Protein AF-A0A645J6X5-F1 (afdb_monomer_lite)

pLDDT: mean 96.27, std 2.1, range [81.25, 98.62]

InterPro domains:
  IPR021361 Thoeris anti-defense 2-like domain [PF11195] (81-145)

Structure (mmCIF, N/CA/C/O backbone):
data_AF-A0A645J6X5-F1
#
_entry.id   AF-A0A645J6X5-F1
#
loop_
_atom_site.group_PDB
_atom_site.id
_atom_site.type_symbol
_atom_site.label_atom_id
_atom_site.label_alt_id
_atom_site.label_comp_id
_atom_site.label_asym_id
_atom_site.label_entity_id
_atom_site.label_seq_id
_atom_site.pdbx_PDB_ins_code
_atom_site.Cartn_x
_atom_site.Cartn_y
_atom_site.Cartn_z
_atom_site.occupancy
_atom_site.B_iso_or_equiv
_atom_site.auth_seq_id
_atom_site.auth_comp_id
_atom_site.auth_asym_id
_atom_site.auth_atom_id
_atom_site.pdbx_PDB_model_num
ATOM 1 N N . MET A 1 1 ? -6.499 -11.705 6.658 1.00 97.44 1 MET A N 1
ATOM 2 C CA . MET A 1 1 ? -7.745 -12.247 7.247 1.00 97.44 1 MET A CA 1
ATOM 3 C C . MET A 1 1 ? -8.940 -11.460 6.728 1.00 97.44 1 MET A C 1
ATOM 5 O O . MET A 1 1 ? -8.773 -10.298 6.391 1.00 97.44 1 MET A O 1
ATOM 9 N N . LEU A 1 2 ? -10.133 -12.063 6.683 1.00 98.12 2 LEU A N 1
ATOM 10 C CA . LEU A 1 2 ? -11.361 -11.365 6.276 1.00 98.12 2 LEU A CA 1
ATOM 11 C C . LEU A 1 2 ? -11.751 -10.258 7.265 1.00 98.12 2 LEU A C 1
ATOM 13 O O . LEU A 1 2 ? -11.456 -10.337 8.464 1.00 98.12 2 LEU A O 1
ATOM 17 N N . PHE A 1 3 ? -12.451 -9.242 6.763 1.00 98.06 3 PHE A N 1
ATOM 18 C CA . PHE A 1 3 ? -12.834 -8.081 7.560 1.00 98.06 3 PHE A CA 1
ATOM 19 C C . PHE A 1 3 ? -13.804 -8.397 8.703 1.00 98.06 3 PHE A C 1
ATOM 21 O O . PHE A 1 3 ? -13.735 -7.759 9.745 1.00 98.06 3 PHE A O 1
ATOM 28 N N . ASP A 1 4 ? -14.676 -9.398 8.575 1.00 98.06 4 ASP A N 1
ATOM 29 C CA . ASP A 1 4 ? -15.578 -9.795 9.664 1.00 98.06 4 ASP A CA 1
ATOM 30 C C . ASP A 1 4 ? -14.798 -10.267 10.906 1.00 98.06 4 ASP A C 1
ATOM 32 O O . ASP A 1 4 ? -15.150 -9.934 12.041 1.00 98.06 4 ASP A O 1
ATOM 36 N N . LYS A 1 5 ? -13.694 -10.993 10.694 1.00 98.44 5 LYS A N 1
ATOM 37 C CA . LYS A 1 5 ? -12.757 -11.396 11.743 1.00 98.44 5 LYS A CA 1
ATOM 38 C C . LYS A 1 5 ? -11.956 -10.202 12.259 1.00 98.44 5 LYS A C 1
ATOM 40 O O . LYS A 1 5 ? -11.848 -10.043 13.472 1.00 98.44 5 LYS A O 1
ATOM 45 N N . ALA A 1 6 ? -11.446 -9.354 11.365 1.00 98.50 6 ALA A N 1
ATOM 46 C CA . ALA A 1 6 ? -10.750 -8.125 11.746 1.00 98.50 6 ALA A CA 1
ATOM 47 C C . ALA A 1 6 ? -11.628 -7.230 12.636 1.00 98.50 6 ALA A C 1
ATOM 49 O O . ALA A 1 6 ? -11.178 -6.742 13.666 1.00 98.50 6 ALA A O 1
ATOM 50 N N . PHE A 1 7 ? -12.904 -7.073 12.289 1.00 98.38 7 PHE A N 1
ATOM 51 C CA . PHE A 1 7 ? -13.863 -6.257 13.025 1.00 98.38 7 PHE A CA 1
ATOM 52 C C . PHE A 1 7 ? -14.164 -6.801 14.422 1.00 98.38 7 PHE A C 1
ATOM 54 O O . PHE A 1 7 ? -14.252 -6.024 15.371 1.00 98.38 7 PHE A O 1
ATOM 61 N N . LYS A 1 8 ? -14.269 -8.127 14.579 1.00 98.56 8 LYS A N 1
ATOM 62 C CA . LYS A 1 8 ? -14.389 -8.760 15.904 1.00 98.56 8 LYS A CA 1
ATOM 63 C C . LYS A 1 8 ? -13.154 -8.485 16.763 1.00 98.56 8 LYS A C 1
ATOM 65 O O . LYS A 1 8 ? -13.303 -8.005 17.879 1.00 98.56 8 LYS A O 1
ATOM 70 N N . LEU A 1 9 ? -11.956 -8.686 16.209 1.00 98.62 9 LEU A N 1
ATOM 71 C CA . LEU A 1 9 ? -10.698 -8.412 16.912 1.00 98.62 9 LEU A CA 1
ATOM 72 C C . LEU A 1 9 ? -10.555 -6.930 17.287 1.00 98.62 9 LEU A C 1
ATOM 74 O O . LEU A 1 9 ? -10.110 -6.623 18.389 1.00 98.62 9 LEU A O 1
ATOM 78 N N . MET A 1 10 ? -10.978 -6.007 16.415 1.00 98.50 10 MET A N 1
ATOM 79 C CA . MET A 1 10 ? -11.007 -4.578 16.745 1.00 98.50 10 MET A CA 1
ATOM 80 C C . MET A 1 10 ? -11.860 -4.316 17.985 1.00 98.50 10 MET A C 1
ATOM 82 O O . MET A 1 10 ? -11.396 -3.646 18.903 1.00 98.50 10 MET A O 1
ATOM 86 N N . LYS A 1 11 ? -13.066 -4.894 18.060 1.00 98.38 11 LYS A N 1
ATOM 87 C CA . LYS A 1 11 ? -13.949 -4.773 19.235 1.00 98.38 11 LYS A CA 1
ATOM 88 C C . LYS A 1 11 ? -13.386 -5.406 20.508 1.00 98.38 11 LYS A C 1
ATOM 90 O O . LYS A 1 11 ? -13.783 -5.011 21.598 1.00 98.38 11 LYS A O 1
ATOM 95 N N . GLU A 1 12 ? -12.469 -6.357 20.379 1.00 98.19 12 GLU A N 1
ATOM 96 C CA . GLU A 1 12 ? -11.724 -6.959 21.493 1.00 98.19 12 GLU A CA 1
ATOM 97 C C . GLU A 1 12 ? -10.512 -6.106 21.926 1.00 98.19 12 GLU A C 1
ATOM 99 O O . GLU A 1 12 ? -9.804 -6.466 22.864 1.00 98.19 12 GLU A O 1
ATOM 104 N N . GLY A 1 13 ? -10.282 -4.957 21.280 1.00 97.88 13 GLY A N 1
ATOM 105 C CA . GLY A 1 13 ? -9.208 -4.014 21.604 1.00 97.88 13 GLY A CA 1
ATOM 106 C C . GLY A 1 13 ? -7.937 -4.197 20.772 1.00 97.88 13 GLY A C 1
ATOM 107 O O . GLY A 1 13 ? -6.929 -3.540 21.039 1.00 97.88 13 GLY A O 1
ATOM 108 N N . HIS A 1 14 ? -7.952 -5.067 19.759 1.00 98.44 14 HIS A N 1
ATOM 109 C CA . HIS A 1 14 ? -6.806 -5.249 18.875 1.00 98.44 14 HIS A CA 1
ATOM 110 C C . HIS A 1 14 ? -6.731 -4.171 17.790 1.00 98.44 14 HIS A C 1
ATOM 112 O O . HIS A 1 14 ? -7.735 -3.691 17.265 1.00 98.44 14 HIS A O 1
ATOM 118 N N . LYS A 1 15 ? -5.501 -3.836 17.402 1.00 98.50 15 LYS A N 1
ATOM 119 C CA . LYS A 1 15 ? -5.207 -2.989 16.244 1.00 98.50 15 LYS A CA 1
ATOM 120 C C . LYS A 1 15 ? -5.051 -3.878 15.014 1.00 98.50 15 LYS A C 1
ATOM 122 O O . LYS A 1 15 ? -4.407 -4.923 15.096 1.00 98.50 15 LYS A O 1
ATOM 127 N N . ILE A 1 16 ? -5.626 -3.477 13.887 1.00 98.38 16 ILE A N 1
ATOM 128 C CA . ILE A 1 16 ? -5.663 -4.270 12.650 1.00 98.38 16 ILE A CA 1
ATOM 129 C C . ILE A 1 16 ? -5.219 -3.396 11.473 1.00 98.38 16 ILE A C 1
ATOM 131 O O . ILE A 1 16 ? -5.538 -2.214 11.426 1.00 98.38 16 ILE A O 1
ATOM 135 N N . LYS A 1 17 ? -4.489 -3.944 10.503 1.00 98.12 17 LYS A N 1
ATOM 136 C CA . LYS A 1 17 ? -4.051 -3.215 9.303 1.00 98.12 17 LYS A CA 1
ATOM 137 C C . LYS A 1 17 ? -4.059 -4.101 8.061 1.00 98.12 17 LYS A C 1
ATOM 139 O O . LYS A 1 17 ? -4.122 -5.323 8.170 1.00 98.12 17 LYS A O 1
ATOM 144 N N . LEU A 1 18 ? -3.953 -3.480 6.891 1.00 97.44 18 LEU A N 1
ATOM 145 C CA . LEU A 1 18 ? -3.510 -4.161 5.672 1.00 97.44 18 LEU A CA 1
ATOM 146 C C . LEU A 1 18 ? -1.977 -4.162 5.614 1.00 97.44 18 LEU A C 1
ATOM 148 O O . LEU A 1 18 ? -1.391 -3.183 6.078 1.00 97.44 18 LEU A O 1
ATOM 152 N N . PRO A 1 19 ? -1.316 -5.184 5.038 1.00 96.44 19 PRO A N 1
ATOM 153 C CA . PRO A 1 19 ? 0.143 -5.340 5.095 1.00 96.44 19 PRO A CA 1
ATOM 154 C C . PRO A 1 19 ? 0.915 -4.080 4.675 1.00 96.44 19 PRO A C 1
ATOM 156 O O . PRO A 1 19 ? 1.723 -3.547 5.444 1.00 96.44 19 PRO A O 1
ATOM 159 N N . SER A 1 20 ? 0.554 -3.516 3.519 1.00 94.62 20 SER A N 1
ATOM 160 C CA . SER A 1 20 ? 1.174 -2.319 2.939 1.00 94.62 20 SER A CA 1
ATOM 161 C C . SER A 1 20 ? 0.843 -1.015 3.663 1.00 94.62 20 SER A C 1
ATOM 163 O O . SER A 1 20 ? 1.490 0.009 3.443 1.00 94.62 20 SER A O 1
ATOM 165 N N . TRP A 1 21 ? -0.150 -1.003 4.548 1.00 95.06 21 TRP A N 1
ATOM 166 C CA 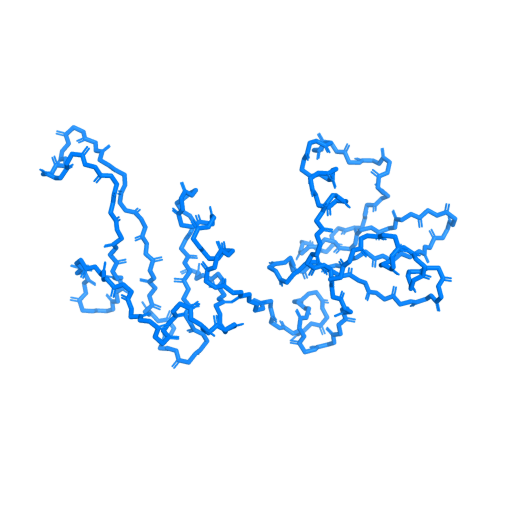. TRP A 1 21 ? -0.636 0.241 5.117 1.00 95.06 21 TRP A CA 1
ATOM 167 C C . TRP A 1 21 ? 0.179 0.667 6.345 1.00 95.06 21 TRP A C 1
ATOM 169 O O . TRP A 1 21 ? 0.374 -0.092 7.288 1.00 95.06 21 TRP A O 1
ATOM 179 N N . GLY A 1 22 ? 0.680 1.905 6.346 1.00 95.06 22 GLY A N 1
ATOM 180 C CA . GLY A 1 22 ? 1.563 2.405 7.413 1.00 95.06 22 GLY A CA 1
ATOM 181 C C . GLY A 1 22 ? 0.879 2.651 8.768 1.00 95.06 22 GLY A C 1
ATOM 182 O O . GLY A 1 22 ? 1.552 2.864 9.776 1.00 95.06 22 GLY A O 1
ATOM 183 N N . GLY A 1 23 ? -0.453 2.656 8.761 1.00 97.12 23 GLY A N 1
ATOM 184 C CA . GLY A 1 23 ? -1.325 2.911 9.898 1.00 97.12 23 GLY A CA 1
ATOM 185 C C . GLY A 1 23 ? -2.026 1.657 10.421 1.00 97.12 23 GLY A C 1
ATOM 186 O O . GLY A 1 23 ? -1.689 0.539 10.033 1.00 97.12 23 GLY A O 1
ATOM 187 N N . TYR A 1 24 ? -3.037 1.848 11.267 1.00 98.12 24 TYR A N 1
ATOM 188 C CA . TYR A 1 24 ? -3.916 0.776 11.744 1.00 98.12 24 TYR A CA 1
ATOM 189 C C . TYR A 1 24 ? -5.346 1.273 11.990 1.00 98.12 24 TYR A C 1
ATOM 191 O O . TYR A 1 24 ? -5.595 2.469 12.138 1.00 98.12 24 TYR A O 1
ATOM 199 N N . TRP A 1 25 ? -6.296 0.343 12.003 1.00 98.31 25 TRP A N 1
ATOM 200 C CA . TRP A 1 25 ? -7.683 0.535 12.420 1.00 98.31 25 TRP A CA 1
ATOM 201 C C . TRP A 1 25 ? -7.884 -0.097 13.797 1.00 98.31 25 TRP A C 1
ATOM 203 O O . TRP A 1 25 ? -7.315 -1.150 14.099 1.00 98.31 25 TRP A O 1
ATOM 213 N N . CYS A 1 26 ? -8.684 0.548 14.636 1.00 98.31 26 CYS A N 1
ATOM 214 C CA . CYS A 1 26 ? -9.090 0.043 15.945 1.00 98.31 26 CYS A CA 1
ATOM 215 C C . CYS A 1 26 ? -10.539 0.439 16.250 1.00 98.31 26 CYS A C 1
ATOM 217 O O . CYS A 1 26 ? -11.118 1.299 15.583 1.00 98.31 26 CYS A O 1
ATOM 219 N N . TRP A 1 27 ? -11.132 -0.209 17.254 1.00 98.50 27 TRP A N 1
ATOM 220 C CA . TRP A 1 27 ? -12.445 0.158 17.777 1.00 98.50 27 TRP A CA 1
ATOM 221 C C . TRP A 1 27 ? -12.289 1.070 18.993 1.00 98.50 27 TRP A C 1
ATOM 223 O O . TRP A 1 27 ? -11.822 0.633 20.043 1.00 98.50 27 TRP A O 1
ATOM 233 N N . GLU A 1 28 ? -12.700 2.326 18.862 1.00 97.56 28 GLU A N 1
ATOM 234 C CA . GLU A 1 28 ? -12.663 3.332 19.927 1.00 97.56 28 GLU A CA 1
ATOM 235 C C . GLU A 1 28 ? -13.883 4.247 19.778 1.00 97.56 28 GLU A C 1
ATOM 237 O O . GLU A 1 28 ? -14.348 4.474 18.665 1.00 97.56 28 GLU A O 1
ATOM 242 N N . ASN A 1 29 ? -14.420 4.776 20.883 1.00 95.25 29 ASN A N 1
ATOM 243 C CA . ASN A 1 29 ? -15.566 5.704 20.869 1.00 95.25 29 ASN A CA 1
ATOM 244 C C . ASN A 1 29 ? -16.788 5.191 20.070 1.00 95.25 29 ASN A C 1
ATOM 246 O O . ASN A 1 29 ? -17.431 5.953 19.348 1.00 95.25 29 ASN A O 1
ATOM 250 N N . ASP A 1 30 ? -17.083 3.890 20.178 1.00 96.44 30 ASP A N 1
ATOM 251 C CA . ASP A 1 30 ? -18.169 3.200 19.463 1.00 96.44 30 ASP A CA 1
ATOM 252 C C . ASP A 1 30 ? -18.121 3.322 17.926 1.00 96.44 30 ASP A C 1
ATOM 254 O O . ASP A 1 30 ? -19.146 3.263 17.241 1.00 96.44 30 ASP A O 1
ATOM 258 N N . THR A 1 31 ? -16.921 3.462 17.361 1.00 97.94 31 THR A N 1
ATOM 259 C CA . THR A 1 31 ? -16.683 3.519 15.914 1.00 97.94 31 THR A CA 1
ATOM 260 C C . THR A 1 31 ? -15.341 2.872 15.543 1.00 97.94 31 THR A C 1
ATOM 262 O O . THR A 1 31 ? -14.574 2.436 16.404 1.00 97.94 31 THR A O 1
ATOM 265 N N . ILE A 1 32 ? -15.055 2.793 14.241 1.00 98.38 32 ILE A N 1
ATOM 266 C CA . ILE A 1 32 ? -13.728 2.436 13.732 1.00 98.38 32 ILE A CA 1
ATOM 267 C C . ILE A 1 32 ? -12.910 3.719 13.596 1.00 98.38 32 ILE A C 1
ATOM 269 O O . ILE A 1 32 ? -13.248 4.592 12.793 1.00 98.38 32 ILE A O 1
ATOM 273 N N . MET A 1 33 ? -11.812 3.796 14.343 1.00 98.38 33 MET A N 1
ATOM 274 C CA . MET A 1 33 ? -10.826 4.867 14.242 1.00 98.38 33 MET A CA 1
ATOM 275 C C . MET A 1 33 ? -9.646 4.406 13.384 1.00 98.38 33 MET A C 1
ATOM 277 O O . MET A 1 33 ? -9.113 3.310 13.561 1.00 98.38 33 MET A O 1
ATOM 281 N N . MET A 1 34 ? -9.238 5.249 12.439 1.00 97.75 34 MET A N 1
ATOM 282 C CA . MET A 1 34 ? -8.144 5.016 11.502 1.00 97.75 34 MET A CA 1
ATOM 283 C C . MET A 1 34 ? -6.949 5.892 11.879 1.00 97.75 34 MET A C 1
ATOM 285 O O . MET A 1 34 ? -6.942 7.099 11.629 1.00 97.75 34 MET A O 1
ATOM 289 N N . TYR A 1 35 ? -5.916 5.273 12.439 1.00 97.44 35 TYR A N 1
ATOM 290 C CA . TYR A 1 35 ? -4.627 5.906 12.694 1.00 97.44 35 TYR A CA 1
ATOM 291 C C . TYR A 1 35 ? -3.810 5.861 11.411 1.00 97.44 35 TYR A C 1
ATOM 293 O O . TYR A 1 35 ? -3.338 4.801 11.006 1.00 97.44 35 TYR A O 1
ATOM 301 N N . CYS A 1 36 ? -3.684 6.997 10.738 1.00 94.94 36 CYS A N 1
ATOM 302 C CA . CYS A 1 36 ? -3.066 7.109 9.426 1.00 94.94 36 CYS A CA 1
ATOM 303 C C . CYS A 1 36 ? -1.541 7.248 9.521 1.00 94.94 36 CYS A C 1
ATOM 305 O O . CYS A 1 36 ? -0.986 7.679 10.530 1.00 94.94 36 CYS A O 1
ATOM 307 N N . LYS A 1 37 ? -0.847 6.922 8.422 1.00 90.94 37 LYS A N 1
ATOM 308 C CA . LYS A 1 37 ? 0.624 6.985 8.338 1.00 90.94 37 LYS A CA 1
ATOM 309 C C . LYS A 1 37 ? 1.214 8.383 8.577 1.00 90.94 37 LYS A C 1
ATOM 311 O O . LYS A 1 37 ? 2.386 8.495 8.901 1.00 90.94 37 LYS A O 1
ATOM 316 N N . ASP A 1 38 ? 0.423 9.436 8.371 1.00 91.25 38 ASP A N 1
ATOM 317 C CA . ASP A 1 38 ? 0.808 10.838 8.561 1.00 91.25 38 ASP A CA 1
ATOM 318 C C . ASP A 1 38 ? 0.494 11.355 9.978 1.00 91.25 38 ASP A C 1
ATOM 320 O O . ASP A 1 38 ? 0.556 12.557 10.227 1.00 91.25 38 ASP A O 1
ATOM 324 N N . GLY A 1 39 ? 0.136 10.460 10.904 1.00 91.12 39 GLY A N 1
ATOM 325 C CA . GLY A 1 39 ? -0.200 10.791 12.288 1.00 91.12 39 GLY A CA 1
ATOM 326 C C . GLY A 1 39 ? -1.620 11.325 12.479 1.00 91.12 39 GLY A C 1
ATOM 327 O O . GLY A 1 39 ? -2.021 11.574 13.616 1.00 91.12 39 GLY A O 1
ATOM 328 N N . LYS A 1 40 ? -2.408 11.485 11.407 1.00 94.81 40 LYS A N 1
ATOM 329 C CA . LYS A 1 40 ? -3.822 11.850 11.533 1.00 94.81 40 LYS A CA 1
ATOM 330 C C . LYS A 1 40 ? -4.631 10.681 12.075 1.00 94.81 40 LYS A C 1
ATOM 332 O O . LYS A 1 40 ? -4.393 9.528 11.723 1.00 94.81 40 LYS A O 1
ATOM 337 N N . VAL A 1 41 ? -5.633 11.005 12.879 1.00 96.94 41 VAL A N 1
ATOM 338 C CA . VAL A 1 41 ? -6.622 10.050 13.372 1.00 96.94 41 VAL A CA 1
ATOM 339 C C . VAL A 1 41 ? -7.969 10.467 12.805 1.00 96.94 41 VAL A C 1
ATOM 341 O O . VAL A 1 41 ? -8.361 11.622 12.951 1.00 96.94 41 VAL A O 1
ATOM 344 N N . LEU A 1 42 ? -8.633 9.547 12.114 1.00 95.94 42 LEU A N 1
ATOM 345 C CA . LEU A 1 42 ? -9.902 9.795 11.437 1.00 95.94 42 LEU A CA 1
ATOM 346 C C . LEU A 1 42 ? -10.933 8.782 11.905 1.00 95.94 42 LEU A C 1
ATOM 348 O O . LEU A 1 42 ? -10.634 7.592 11.995 1.00 95.94 42 LEU A O 1
ATOM 352 N N . ASP A 1 43 ? -12.156 9.231 12.135 1.00 97.75 43 ASP A N 1
ATOM 353 C CA . ASP A 1 43 ? -13.290 8.316 12.178 1.00 97.75 43 ASP A CA 1
ATOM 354 C C . ASP A 1 43 ? -13.537 7.764 10.764 1.00 97.75 43 ASP A C 1
ATOM 356 O O . ASP A 1 43 ? -13.474 8.506 9.781 1.00 97.75 43 ASP A O 1
ATOM 360 N N . ILE A 1 44 ? -13.843 6.473 10.623 1.00 96.81 44 ILE A N 1
ATOM 361 C CA . ILE A 1 44 ? -14.173 5.877 9.319 1.00 96.81 44 ILE A CA 1
ATOM 362 C C . ILE A 1 44 ? -15.307 6.623 8.595 1.00 96.81 44 ILE A C 1
ATOM 364 O O . ILE A 1 44 ? -15.313 6.691 7.367 1.00 96.81 44 ILE A O 1
ATOM 368 N N . ARG A 1 45 ? -16.241 7.226 9.342 1.00 96.38 45 ARG A N 1
ATOM 369 C CA . ARG A 1 45 ? -17.369 8.014 8.816 1.00 96.38 45 ARG A CA 1
ATOM 370 C C . ARG A 1 45 ? -16.934 9.336 8.182 1.00 96.38 45 ARG A C 1
ATOM 372 O O . ARG A 1 45 ? -17.675 9.891 7.379 1.00 96.38 45 ARG A O 1
ATOM 379 N N . GLU A 1 46 ? -15.744 9.821 8.524 1.00 95.56 46 GLU A N 1
ATOM 380 C CA . GLU A 1 46 ? -15.159 11.063 8.012 1.00 95.56 46 GLU A CA 1
ATOM 381 C C . GLU A 1 46 ? -14.287 10.835 6.765 1.00 95.56 46 GLU A C 1
ATOM 383 O O . GLU A 1 46 ? -13.687 11.778 6.247 1.00 95.56 46 GLU A O 1
ATOM 388 N N . THR A 1 47 ? -14.203 9.599 6.250 1.00 93.62 47 THR A N 1
ATOM 389 C CA . THR A 1 47 ? -13.427 9.317 5.037 1.00 93.62 47 THR A CA 1
ATOM 390 C C . THR A 1 47 ? -13.952 10.110 3.839 1.00 93.62 47 THR A C 1
ATOM 392 O O . THR A 1 47 ? -15.116 10.017 3.450 1.00 93.62 47 THR A O 1
ATOM 395 N N . THR A 1 48 ? -13.066 10.871 3.200 1.00 92.56 48 THR A N 1
ATOM 396 C CA . THR A 1 48 ? -13.359 11.563 1.936 1.00 92.56 48 THR A CA 1
ATOM 397 C C . THR A 1 48 ? -13.078 10.682 0.718 1.00 92.56 48 THR A C 1
ATOM 399 O O . THR A 1 48 ? -13.467 11.013 -0.400 1.00 92.56 48 THR A O 1
ATOM 402 N N . THR A 1 49 ? -12.439 9.529 0.926 1.00 91.19 49 THR A N 1
ATOM 403 C CA . THR A 1 49 ? -12.043 8.563 -0.105 1.00 91.19 49 THR A CA 1
ATOM 404 C C . THR A 1 49 ? -12.817 7.258 0.067 1.00 91.19 49 THR A C 1
ATOM 406 O O . THR A 1 49 ? -12.238 6.212 0.358 1.00 91.19 49 THR A O 1
ATOM 409 N N . VAL A 1 50 ? -14.143 7.330 -0.081 1.00 94.50 50 VAL A N 1
ATOM 410 C CA . VAL A 1 50 ? -15.078 6.223 0.204 1.00 94.50 50 VAL A CA 1
ATOM 411 C C . VAL A 1 50 ? -14.714 4.941 -0.548 1.00 94.50 50 VAL A C 1
ATOM 413 O O . VAL A 1 50 ? -14.628 3.886 0.073 1.00 94.50 50 VAL A O 1
ATOM 416 N N . ASP A 1 51 ? -14.442 5.035 -1.853 1.00 95.06 51 ASP A N 1
ATOM 417 C CA . ASP A 1 51 ? -14.070 3.884 -2.691 1.00 95.06 51 ASP A CA 1
ATOM 418 C C . ASP A 1 51 ? -12.834 3.146 -2.152 1.00 95.06 51 ASP A C 1
ATOM 420 O O . ASP A 1 51 ? -12.850 1.927 -1.981 1.00 95.06 51 ASP A O 1
ATOM 424 N N . TYR A 1 52 ? -11.797 3.894 -1.765 1.00 91.00 52 TYR A N 1
ATOM 425 C CA . TYR A 1 52 ? -10.581 3.337 -1.176 1.00 91.00 52 TYR A CA 1
ATOM 426 C C . TYR A 1 52 ? -10.851 2.674 0.182 1.00 91.00 52 TYR A C 1
ATOM 428 O O . TYR A 1 52 ? -10.404 1.556 0.437 1.00 91.00 52 TYR A O 1
ATOM 436 N N . THR A 1 53 ? -11.611 3.336 1.059 1.00 95.25 53 THR A N 1
ATOM 437 C CA . THR A 1 53 ? -11.942 2.792 2.383 1.00 95.25 53 THR A CA 1
ATOM 438 C C . THR A 1 53 ? -12.757 1.506 2.272 1.00 95.25 53 THR A C 1
ATOM 440 O O . THR A 1 53 ? -12.438 0.530 2.949 1.00 95.25 53 THR A O 1
ATOM 443 N N . PHE A 1 54 ? -13.771 1.464 1.407 1.00 96.06 54 PHE A N 1
ATOM 444 C CA . PHE A 1 54 ? -14.590 0.265 1.226 1.00 96.06 54 PHE A CA 1
ATOM 445 C C . PHE A 1 54 ? -13.852 -0.846 0.475 1.00 96.06 54 PHE A C 1
ATOM 447 O O . PHE A 1 54 ? -14.031 -2.009 0.826 1.00 96.06 54 PHE A O 1
ATOM 454 N N . SER A 1 55 ? -12.956 -0.511 -0.457 1.00 94.62 55 SER A N 1
ATOM 455 C CA . SER A 1 55 ? -12.052 -1.493 -1.069 1.00 94.62 55 SER A CA 1
ATOM 456 C C . SER A 1 55 ? -11.206 -2.208 -0.009 1.00 94.62 55 SER A C 1
ATOM 458 O O . SER A 1 55 ? -11.096 -3.434 -0.027 1.00 94.62 55 SER A O 1
ATOM 460 N N . ASN A 1 56 ? -10.693 -1.468 0.981 1.00 95.44 56 ASN A N 1
ATOM 461 C CA . ASN A 1 56 ? -9.975 -2.059 2.111 1.00 95.44 56 ASN A CA 1
ATOM 462 C C . ASN A 1 56 ? -10.892 -2.936 2.976 1.00 95.44 56 ASN A C 1
ATOM 464 O O . ASN A 1 56 ? -10.510 -4.043 3.342 1.00 95.44 56 ASN A O 1
ATOM 468 N N . VAL A 1 57 ? -12.117 -2.485 3.277 1.00 97.12 57 VAL A N 1
ATOM 469 C CA . VAL A 1 57 ? -13.114 -3.289 4.016 1.00 97.12 57 VAL A CA 1
ATOM 470 C C . VAL A 1 57 ? -13.397 -4.616 3.310 1.00 97.12 57 VAL A C 1
ATOM 472 O O . VAL A 1 57 ? -13.578 -5.631 3.970 1.00 97.12 57 VAL A O 1
ATOM 475 N N . THR A 1 58 ? -13.405 -4.647 1.978 1.00 96.44 58 THR A N 1
ATOM 476 C CA . THR A 1 58 ? -13.617 -5.885 1.214 1.00 96.44 58 THR A CA 1
ATOM 477 C C . THR A 1 58 ? -12.375 -6.768 1.073 1.00 96.44 58 THR A C 1
ATOM 479 O O . THR A 1 58 ? -12.477 -7.854 0.512 1.00 96.44 58 THR A O 1
ATOM 482 N N . SER A 1 59 ? -11.215 -6.335 1.574 1.00 95.50 59 SE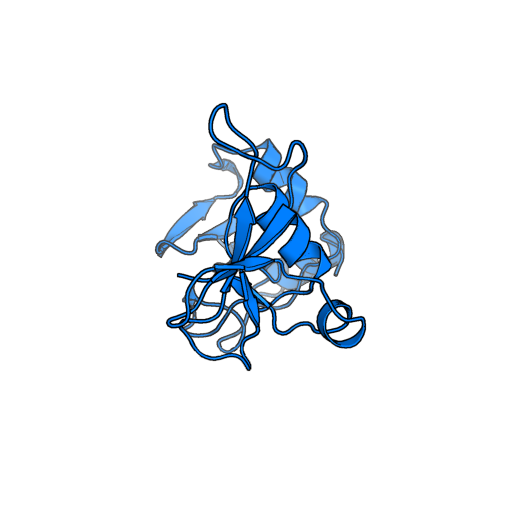R A N 1
ATOM 483 C CA . SER A 1 59 ? -9.982 -7.124 1.535 1.00 95.50 59 SER A CA 1
ATOM 484 C C . SER A 1 59 ? -10.047 -8.345 2.460 1.00 95.50 59 SER A C 1
ATOM 486 O O . SER A 1 59 ? -10.655 -8.331 3.535 1.00 95.50 59 SER A O 1
ATOM 488 N N . ASP A 1 60 ? -9.352 -9.400 2.055 1.00 96.44 60 ASP A N 1
ATOM 489 C CA . ASP A 1 60 ? -9.100 -10.623 2.807 1.00 96.44 60 ASP A CA 1
ATOM 490 C C . ASP A 1 60 ? -7.687 -10.680 3.415 1.00 96.44 60 ASP A C 1
ATOM 492 O O . ASP A 1 60 ? -7.310 -11.677 4.041 1.00 96.44 60 ASP A O 1
ATOM 496 N N . GLU A 1 61 ? -6.933 -9.582 3.342 1.00 96.19 61 GLU A N 1
ATOM 497 C CA . GLU A 1 61 ? -5.510 -9.511 3.694 1.00 96.19 61 GLU A CA 1
ATOM 498 C C . GLU A 1 61 ? -5.244 -8.882 5.070 1.00 96.19 61 GLU A C 1
ATOM 500 O O . GLU A 1 61 ? -4.099 -8.676 5.451 1.00 96.19 61 GLU A O 1
ATOM 505 N N . TRP A 1 62 ? -6.276 -8.616 5.877 1.00 97.88 62 TRP A N 1
ATOM 506 C CA . TRP A 1 62 ? -6.100 -7.964 7.182 1.00 97.88 62 TRP A CA 1
ATOM 507 C C . TRP A 1 62 ? -5.198 -8.756 8.145 1.00 97.88 62 TRP A C 1
ATOM 509 O O . TRP A 1 62 ? -5.313 -9.978 8.271 1.00 97.88 62 TRP A O 1
ATOM 519 N N . ILE A 1 63 ? -4.343 -8.060 8.886 1.00 97.81 63 ILE A N 1
ATOM 520 C CA . ILE A 1 63 ? -3.421 -8.625 9.880 1.00 97.81 63 ILE A CA 1
ATOM 521 C C . ILE A 1 63 ? -3.483 -7.833 11.188 1.00 97.81 63 I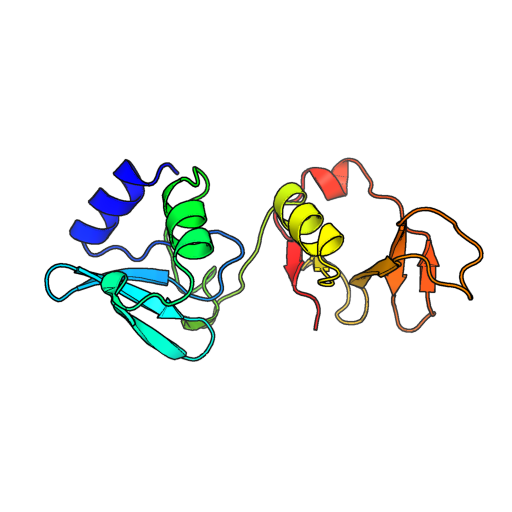LE A C 1
ATOM 523 O O . ILE A 1 63 ? -3.956 -6.697 11.213 1.00 97.81 63 ILE A O 1
ATOM 527 N N . LEU A 1 64 ? -3.002 -8.425 12.282 1.00 98.38 64 LEU A N 1
ATOM 528 C CA . LEU A 1 64 ? -2.776 -7.687 13.527 1.00 98.38 64 LEU A CA 1
ATOM 529 C C . LEU A 1 64 ? -1.679 -6.641 13.312 1.00 98.38 64 LEU A C 1
ATOM 531 O O . LEU A 1 64 ? -0.661 -6.929 12.687 1.00 98.38 64 LEU A O 1
ATOM 535 N N . ALA A 1 65 ?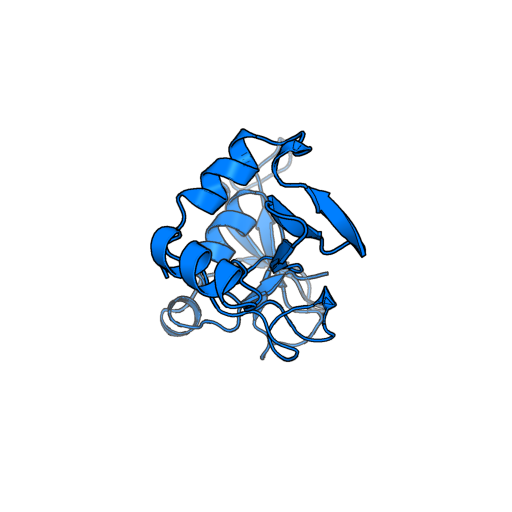 -1.902 -5.441 13.830 1.00 98.19 65 ALA A N 1
ATOM 536 C CA . ALA A 1 65 ? -0.917 -4.372 13.844 1.00 98.19 65 ALA A CA 1
ATOM 537 C C . ALA A 1 65 ? -0.119 -4.417 15.155 1.00 98.19 65 ALA A C 1
ATOM 539 O O . ALA A 1 65 ? -0.705 -4.437 16.242 1.00 98.19 65 ALA A O 1
ATOM 540 N N . ASP A 1 66 ? 1.205 -4.386 15.051 1.00 97.38 66 ASP A N 1
ATOM 541 C CA . ASP A 1 66 ? 2.134 -4.364 16.180 1.00 97.38 66 ASP A CA 1
ATOM 542 C C . ASP A 1 66 ? 3.316 -3.410 15.929 1.00 97.38 66 ASP A C 1
ATOM 544 O O . ASP A 1 66 ? 3.391 -2.723 14.908 1.00 97.38 66 ASP A O 1
ATOM 548 N N . ALA A 1 67 ? 4.229 -3.331 16.898 1.00 97.06 67 ALA A N 1
ATOM 549 C CA . ALA A 1 67 ? 5.395 -2.455 16.827 1.00 97.06 67 ALA A CA 1
ATOM 550 C C . ALA A 1 67 ? 6.438 -2.892 15.782 1.00 97.06 67 ALA A C 1
ATOM 552 O O . ALA A 1 67 ? 7.316 -2.102 15.454 1.00 97.06 67 ALA A O 1
ATOM 553 N N . GLU A 1 68 ? 6.361 -4.116 15.253 1.00 96.00 68 GLU A N 1
ATOM 554 C CA . GLU A 1 68 ? 7.302 -4.622 14.251 1.00 96.00 68 GLU A CA 1
ATOM 555 C C . GLU A 1 68 ? 6.803 -4.348 12.832 1.00 96.00 68 GLU A C 1
ATOM 557 O O . GLU A 1 68 ? 7.581 -3.952 11.965 1.00 96.00 68 GLU A O 1
ATOM 562 N N . ASN A 1 69 ? 5.501 -4.512 12.588 1.00 96.00 69 ASN A N 1
ATOM 563 C CA . ASN A 1 69 ? 4.920 -4.460 11.249 1.00 96.00 69 ASN A CA 1
ATOM 564 C C . ASN A 1 69 ? 4.217 -3.136 10.910 1.00 96.00 69 ASN A C 1
ATOM 566 O O . ASN A 1 69 ? 3.714 -2.966 9.795 1.00 96.00 69 ASN A O 1
ATOM 570 N N . THR A 1 70 ? 4.114 -2.200 11.858 1.00 97.00 70 THR A N 1
ATOM 571 C CA . THR A 1 70 ? 3.325 -0.971 11.691 1.00 97.00 70 THR A CA 1
ATOM 572 C C . THR A 1 70 ? 4.194 0.284 11.822 1.00 97.00 70 THR A C 1
ATOM 574 O O . THR A 1 70 ? 4.605 0.625 12.930 1.00 97.00 70 THR A O 1
ATOM 577 N N . PRO A 1 71 ? 4.415 1.037 10.727 1.00 96.00 71 PRO A N 1
ATOM 578 C CA . PRO A 1 71 ? 5.209 2.268 10.724 1.00 96.00 71 PRO A CA 1
ATOM 579 C C . PRO A 1 71 ? 4.821 3.320 11.764 1.00 96.00 71 PRO A C 1
ATOM 58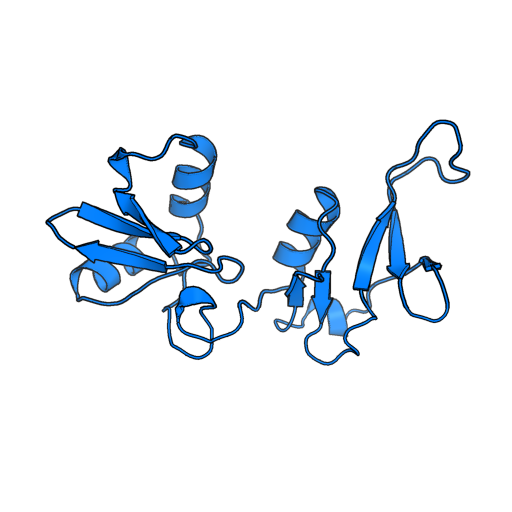1 O O . PRO A 1 71 ? 5.699 3.843 12.444 1.00 96.00 71 PRO A O 1
ATOM 584 N N . VAL A 1 72 ? 3.527 3.600 11.970 1.00 96.25 72 VAL A N 1
ATOM 585 C CA . VAL A 1 72 ? 3.103 4.570 13.006 1.00 96.25 72 VAL A CA 1
ATOM 586 C C . VAL A 1 72 ? 3.425 4.104 14.440 1.00 96.25 72 VAL A C 1
ATOM 588 O O . VAL A 1 72 ? 3.385 4.899 15.374 1.00 96.25 72 VAL A O 1
ATOM 591 N N . LEU A 1 73 ? 3.776 2.826 14.622 1.00 96.12 73 LEU A N 1
ATOM 592 C CA . LEU A 1 73 ? 4.222 2.234 15.886 1.00 96.12 73 LEU A CA 1
ATOM 593 C C . LEU A 1 73 ? 5.747 2.001 15.939 1.00 96.12 73 LEU A C 1
ATOM 595 O O . LEU A 1 73 ? 6.227 1.423 16.909 1.00 96.12 73 LEU A O 1
ATOM 599 N N . GLY A 1 74 ? 6.502 2.454 14.930 1.00 94.94 74 GLY A N 1
ATOM 600 C CA . GLY A 1 74 ? 7.960 2.301 14.837 1.00 94.94 74 GLY A CA 1
ATOM 601 C C . GLY A 1 74 ? 8.444 1.095 14.024 1.00 94.94 74 GLY A C 1
ATOM 602 O O . GLY A 1 74 ? 9.653 0.905 13.906 1.00 94.94 74 GLY A O 1
ATOM 603 N N . GLY A 1 75 ? 7.527 0.304 13.464 1.00 95.19 75 GLY A N 1
ATOM 604 C CA . GLY A 1 75 ? 7.834 -0.870 12.647 1.00 95.19 75 GLY A CA 1
ATOM 605 C C . GLY A 1 75 ? 7.977 -0.578 11.152 1.00 95.19 75 GLY A C 1
ATOM 606 O O . GLY A 1 75 ? 8.052 0.569 10.716 1.00 95.19 75 GLY A O 1
ATOM 607 N N . GLU A 1 76 ? 7.946 -1.629 10.337 1.00 94.56 76 GLU A N 1
ATOM 608 C CA . GLU A 1 76 ? 8.027 -1.549 8.876 1.00 94.56 76 GLU A CA 1
ATOM 609 C C . GLU A 1 76 ? 6.843 -2.266 8.220 1.00 94.56 76 GLU A C 1
ATOM 611 O O . GLU A 1 76 ? 6.522 -3.405 8.548 1.00 94.56 76 GLU A O 1
ATOM 616 N N . ALA A 1 77 ? 6.194 -1.606 7.259 1.00 95.56 77 ALA A N 1
ATOM 617 C CA . ALA A 1 77 ? 5.134 -2.226 6.474 1.00 95.56 77 ALA A CA 1
ATOM 618 C C . ALA A 1 77 ? 5.755 -3.087 5.368 1.00 95.56 77 ALA A C 1
ATOM 620 O O . ALA A 1 77 ? 6.255 -2.551 4.377 1.00 95.56 77 ALA A O 1
ATOM 621 N N . LEU A 1 78 ? 5.711 -4.405 5.560 1.00 96.50 78 LEU A N 1
ATOM 622 C CA . LEU A 1 78 ? 6.115 -5.392 4.564 1.00 96.50 78 LEU A CA 1
ATOM 623 C C . LEU A 1 78 ? 4.887 -6.031 3.911 1.00 96.50 78 LEU A C 1
ATOM 625 O O . LEU A 1 78 ? 3.832 -6.153 4.539 1.00 96.50 78 LEU A O 1
ATOM 629 N N . PHE A 1 79 ? 5.017 -6.397 2.642 1.00 97.06 79 PHE A N 1
ATOM 630 C CA . PHE A 1 79 ? 3.948 -6.979 1.841 1.00 97.06 79 PHE A CA 1
ATOM 631 C C . PHE A 1 79 ? 4.479 -7.939 0.769 1.00 97.06 79 PHE A C 1
ATOM 633 O O . PHE A 1 79 ? 5.677 -7.981 0.476 1.00 97.06 79 PHE A O 1
ATOM 640 N N . GLY A 1 80 ? 3.564 -8.714 0.191 1.00 96.81 80 GLY A N 1
ATOM 641 C CA . GLY A 1 80 ? 3.837 -9.663 -0.880 1.00 96.81 80 GLY A CA 1
ATOM 642 C C . GLY A 1 80 ? 4.081 -9.011 -2.236 1.00 96.81 80 GLY A C 1
ATOM 643 O O . GLY A 1 80 ? 3.821 -7.823 -2.467 1.00 96.81 80 GLY A O 1
ATOM 644 N N . PHE A 1 81 ? 4.590 -9.808 -3.175 1.00 97.12 81 PHE A N 1
ATOM 645 C CA . PHE A 1 81 ? 4.868 -9.333 -4.530 1.00 97.12 81 PHE A CA 1
ATOM 646 C C . PHE A 1 81 ? 3.600 -8.954 -5.312 1.00 97.12 81 PHE A C 1
ATOM 648 O O . PHE A 1 81 ? 3.644 -8.079 -6.175 1.00 97.12 81 PHE A O 1
ATOM 655 N N . ASP A 1 82 ? 2.463 -9.586 -5.034 1.00 95.00 82 ASP A N 1
ATOM 656 C CA . ASP A 1 82 ? 1.181 -9.256 -5.658 1.00 95.00 82 ASP A CA 1
ATOM 657 C C . ASP A 1 82 ? 0.774 -7.802 -5.349 1.00 95.00 82 ASP A C 1
ATOM 659 O O . ASP A 1 82 ? 0.428 -7.041 -6.257 1.00 95.00 82 ASP A O 1
ATOM 663 N N . GLU A 1 83 ? 0.916 -7.385 -4.091 1.00 94.94 83 GLU A N 1
ATOM 664 C CA . GLU A 1 83 ? 0.687 -6.026 -3.616 1.00 94.94 83 GLU A CA 1
ATOM 665 C C . GLU A 1 83 ? 1.756 -5.075 -4.174 1.00 94.94 83 GLU A C 1
ATOM 667 O O . GLU A 1 83 ? 1.433 -4.003 -4.698 1.00 94.94 83 GLU A O 1
ATOM 672 N N . ALA A 1 84 ? 3.023 -5.501 -4.191 1.00 97.31 84 ALA A N 1
ATOM 673 C CA . ALA A 1 84 ? 4.107 -4.758 -4.830 1.00 97.31 84 ALA A CA 1
ATOM 674 C C . ALA A 1 84 ? 3.804 -4.464 -6.310 1.00 97.31 84 ALA A C 1
ATOM 676 O O . ALA A 1 84 ? 3.978 -3.336 -6.776 1.00 97.31 84 ALA A O 1
ATOM 677 N N . MET A 1 85 ? 3.258 -5.436 -7.044 1.00 97.19 85 MET A N 1
ATOM 678 C CA . MET A 1 85 ? 2.874 -5.274 -8.443 1.00 97.19 85 MET A CA 1
ATOM 679 C C . MET A 1 85 ? 1.676 -4.329 -8.621 1.00 97.19 85 MET A C 1
ATOM 681 O O . MET A 1 85 ? 1.647 -3.563 -9.590 1.00 97.19 85 MET A O 1
ATOM 685 N N . LYS A 1 86 ? 0.696 -4.321 -7.700 1.00 95.25 86 LYS A N 1
ATOM 686 C CA . LYS A 1 86 ? -0.400 -3.326 -7.704 1.00 95.25 86 LYS A CA 1
ATOM 687 C C . LYS A 1 86 ? 0.165 -1.902 -7.611 1.00 95.25 86 LYS A C 1
ATOM 689 O O . LYS A 1 86 ? -0.288 -1.018 -8.340 1.00 95.25 86 LYS A O 1
ATOM 694 N N . TYR A 1 87 ? 1.179 -1.681 -6.774 1.00 96.00 87 TYR A N 1
ATOM 695 C CA . TYR A 1 87 ? 1.844 -0.381 -6.631 1.00 96.00 87 TYR A CA 1
ATOM 696 C C . TYR A 1 87 ? 2.736 -0.019 -7.818 1.00 96.00 87 TYR A C 1
ATOM 698 O O . TYR A 1 87 ? 2.656 1.108 -8.314 1.00 96.00 87 TYR A O 1
ATOM 706 N N . LEU A 1 88 ? 3.492 -0.975 -8.358 1.00 97.44 88 LEU A N 1
ATOM 707 C CA . LEU A 1 88 ? 4.292 -0.772 -9.567 1.00 97.44 88 LEU A CA 1
ATOM 708 C C . LEU A 1 88 ? 3.424 -0.368 -10.765 1.00 97.44 88 LEU A C 1
ATOM 710 O O . LEU A 1 88 ? 3.773 0.561 -11.493 1.00 97.44 88 LEU A O 1
ATOM 714 N N . LYS A 1 89 ? 2.244 -0.976 -10.942 1.00 96.75 89 LYS A N 1
ATOM 715 C CA . LYS A 1 89 ? 1.271 -0.571 -11.978 1.00 96.75 89 LYS A CA 1
ATOM 716 C C . LYS A 1 89 ? 0.767 0.867 -11.822 1.00 96.75 89 LYS A C 1
ATOM 718 O O . LYS A 1 89 ? 0.282 1.442 -12.789 1.00 96.75 89 LYS A O 1
ATOM 723 N N . ARG A 1 90 ? 0.886 1.445 -10.626 1.00 95.06 90 ARG A N 1
ATOM 724 C CA . ARG A 1 90 ? 0.546 2.843 -10.313 1.00 95.06 90 ARG A CA 1
ATOM 725 C C . ARG A 1 90 ? 1.764 3.773 -10.359 1.00 95.06 90 ARG A C 1
ATOM 727 O O . ARG A 1 90 ? 1.633 4.946 -10.031 1.00 95.06 90 ARG A O 1
ATOM 734 N N . GLY A 1 91 ? 2.937 3.258 -10.734 1.00 96.38 91 GLY A N 1
ATOM 735 C CA . GLY A 1 91 ? 4.188 4.014 -10.780 1.00 96.38 91 GLY A CA 1
ATOM 736 C C . GLY A 1 91 ? 4.831 4.263 -9.417 1.00 96.38 91 GLY A C 1
ATOM 737 O O . GLY A 1 91 ? 5.717 5.104 -9.326 1.00 96.38 91 GLY A O 1
ATOM 738 N N . ILE A 1 92 ? 4.402 3.558 -8.366 1.00 97.00 92 ILE A N 1
ATOM 739 C CA . ILE A 1 92 ? 4.981 3.686 -7.026 1.00 97.00 92 ILE A CA 1
ATOM 740 C C . ILE A 1 92 ? 6.161 2.706 -6.911 1.00 97.00 92 ILE A C 1
ATOM 742 O O . ILE A 1 92 ? 5.942 1.499 -7.046 1.00 97.00 92 ILE A O 1
ATOM 746 N N . PRO A 1 93 ? 7.397 3.189 -6.675 1.00 97.69 93 PRO A N 1
ATOM 747 C CA . PRO A 1 93 ? 8.566 2.330 -6.538 1.00 97.69 93 PRO A CA 1
ATOM 748 C C . PRO A 1 93 ? 8.507 1.435 -5.298 1.00 97.69 93 PRO A C 1
ATOM 750 O O . PRO A 1 93 ? 8.042 1.839 -4.229 1.00 97.69 93 PRO A O 1
ATOM 753 N N . VAL A 1 94 ? 9.037 0.223 -5.433 1.00 98.19 94 VAL A N 1
ATOM 754 C CA . VAL A 1 94 ? 9.107 -0.777 -4.358 1.00 98.19 94 VAL A CA 1
ATOM 755 C C . VAL A 1 94 ? 10.478 -1.438 -4.342 1.00 98.19 94 VAL A C 1
ATOM 757 O O . VAL A 1 94 ? 11.214 -1.411 -5.330 1.00 98.19 94 VAL A O 1
ATOM 760 N N . ARG A 1 95 ? 10.837 -2.052 -3.221 1.00 97.75 95 ARG A N 1
ATOM 761 C CA . ARG A 1 95 ? 12.081 -2.810 -3.066 1.00 97.75 95 ARG A CA 1
ATOM 762 C C . ARG A 1 95 ? 11.917 -3.924 -2.049 1.00 97.75 95 ARG A C 1
ATOM 764 O O . ARG A 1 95 ? 10.997 -3.891 -1.238 1.00 97.75 95 ARG A O 1
ATOM 771 N N . ARG A 1 96 ? 12.839 -4.884 -2.066 1.00 97.12 96 ARG A N 1
ATOM 772 C CA . ARG A 1 96 ? 12.948 -5.876 -0.995 1.00 97.12 96 ARG A CA 1
ATOM 773 C C . ARG A 1 96 ? 13.735 -5.321 0.183 1.00 97.12 96 ARG A C 1
ATOM 775 O O . ARG A 1 96 ? 14.758 -4.657 -0.014 1.00 97.12 96 ARG A O 1
ATOM 782 N N . LYS A 1 97 ? 13.320 -5.676 1.398 1.00 95.62 97 LYS A N 1
ATOM 783 C CA . LYS A 1 97 ? 14.016 -5.319 2.642 1.00 95.62 97 LYS A CA 1
ATOM 784 C C . LYS A 1 97 ? 15.476 -5.782 2.650 1.00 95.62 97 LYS A C 1
ATOM 786 O O . LYS A 1 97 ? 16.347 -5.055 3.113 1.00 95.62 97 LYS A O 1
ATOM 791 N N . ALA A 1 98 ? 15.757 -6.960 2.089 1.00 95.25 98 ALA A N 1
ATOM 792 C CA . ALA A 1 98 ? 17.108 -7.523 2.029 1.00 95.25 98 ALA A CA 1
ATOM 793 C C . ALA A 1 98 ? 18.064 -6.809 1.048 1.00 95.25 98 ALA A C 1
ATOM 795 O O . ALA A 1 98 ? 19.267 -7.075 1.059 1.00 95.25 98 ALA A O 1
ATOM 796 N N . TRP A 1 99 ? 17.558 -5.948 0.161 1.00 96.25 99 TRP A N 1
ATOM 797 C CA . TRP A 1 99 ? 18.395 -5.235 -0.807 1.00 96.25 99 TRP A CA 1
ATOM 798 C C . TRP A 1 99 ? 19.066 -4.009 -0.199 1.00 96.25 99 TRP A C 1
ATOM 800 O O . TRP A 1 99 ? 18.706 -3.559 0.883 1.00 96.25 99 TRP A O 1
ATOM 810 N N . GLN A 1 100 ? 20.023 -3.426 -0.921 1.00 96.62 100 GLN A N 1
ATOM 811 C CA . GLN A 1 100 ? 20.596 -2.138 -0.533 1.00 96.62 100 GLN A CA 1
ATOM 812 C C . GLN A 1 100 ? 19.565 -1.002 -0.667 1.00 96.62 100 GLN A C 1
ATOM 814 O O . GLN A 1 100 ? 18.689 -1.094 -1.533 1.00 96.62 100 GLN A O 1
ATOM 819 N N . PRO A 1 101 ? 19.657 0.067 0.152 1.00 94.62 101 PRO A N 1
ATOM 820 C CA . PRO A 1 101 ? 18.709 1.182 0.131 1.00 94.62 101 PRO A CA 1
ATOM 821 C C . PRO A 1 101 ? 18.510 1.862 -1.217 1.00 94.62 101 PRO A C 1
ATOM 823 O O . PRO A 1 101 ? 17.401 2.284 -1.527 1.00 94.62 101 PRO A O 1
ATOM 826 N N . ASP A 1 102 ? 19.564 1.934 -2.026 1.00 95.75 102 ASP A N 1
ATOM 827 C CA . ASP A 1 102 ? 19.527 2.560 -3.343 1.00 95.75 102 ASP A CA 1
ATOM 828 C C . ASP A 1 102 ? 18.921 1.665 -4.431 1.00 95.75 102 ASP A C 1
ATOM 830 O O . ASP A 1 102 ? 18.653 2.156 -5.522 1.00 95.75 102 ASP A O 1
ATOM 834 N N . VAL A 1 103 ? 18.706 0.371 -4.164 1.00 97.62 103 VAL A N 1
ATOM 835 C CA . VAL A 1 103 ? 18.191 -0.589 -5.148 1.00 97.62 103 VAL A CA 1
ATOM 836 C C . VAL A 1 103 ? 16.669 -0.652 -5.065 1.00 97.62 103 VAL A C 1
ATOM 838 O O . VAL A 1 103 ? 16.110 -1.172 -4.095 1.00 97.62 103 VAL A O 1
ATOM 841 N N . LYS A 1 104 ? 15.997 -0.171 -6.114 1.00 98.00 104 LYS A N 1
ATOM 842 C CA . LYS A 1 104 ? 14.532 -0.155 -6.215 1.00 98.00 104 LYS A CA 1
ATOM 843 C C . LYS A 1 104 ? 14.024 -0.575 -7.585 1.00 98.00 104 LYS A C 1
ATOM 845 O O . LYS A 1 104 ? 14.674 -0.333 -8.599 1.00 98.00 104 LYS A O 1
ATOM 850 N N . ILE A 1 105 ? 12.850 -1.201 -7.602 1.00 98.31 105 ILE A N 1
ATOM 851 C CA . ILE A 1 105 ? 12.111 -1.500 -8.827 1.00 98.31 105 ILE A CA 1
ATOM 852 C C . ILE A 1 105 ? 11.182 -0.334 -9.124 1.00 98.31 105 ILE A C 1
ATOM 854 O O . ILE A 1 105 ? 10.439 0.142 -8.261 1.00 98.31 105 ILE A O 1
ATOM 858 N N . CYS A 1 106 ? 11.222 0.103 -10.372 1.00 98.00 106 CYS A N 1
ATOM 859 C CA . CYS A 1 106 ? 10.408 1.178 -10.899 1.00 98.00 106 CYS A CA 1
ATOM 860 C C . CYS A 1 106 ? 9.704 0.719 -12.175 1.00 98.00 106 CYS A C 1
ATOM 862 O O . CYS A 1 106 ? 10.143 -0.211 -12.857 1.00 98.00 106 CYS A O 1
ATOM 864 N N . THR A 1 107 ? 8.628 1.419 -12.515 1.00 97.62 107 THR A N 1
ATOM 865 C CA . THR A 1 107 ? 7.895 1.214 -13.765 1.00 97.62 107 THR A CA 1
ATOM 866 C C . THR A 1 107 ? 8.174 2.379 -14.697 1.00 97.62 107 THR A C 1
ATOM 868 O O . THR A 1 107 ? 7.981 3.532 -14.317 1.00 97.62 107 THR A O 1
ATOM 871 N N . GLN A 1 108 ? 8.591 2.089 -15.927 1.00 96.00 108 GLN A N 1
ATOM 872 C CA . GLN A 1 108 ? 8.594 3.074 -17.002 1.00 96.00 108 GLN A CA 1
ATOM 873 C C . GLN A 1 108 ? 7.263 2.975 -17.744 1.00 96.00 108 GLN A C 1
ATOM 875 O O . GLN A 1 108 ? 6.939 1.922 -18.297 1.00 96.00 108 GLN A O 1
ATOM 880 N N . PHE A 1 109 ? 6.519 4.078 -17.794 1.00 96.19 109 PHE A N 1
ATOM 881 C CA . PHE A 1 109 ? 5.396 4.232 -18.715 1.00 96.19 109 PHE A CA 1
ATOM 882 C C . PHE A 1 109 ? 5.908 4.914 -19.991 1.00 96.19 109 PHE A C 1
ATOM 884 O O . PHE A 1 109 ? 6.599 5.929 -19.880 1.00 96.19 109 PHE A O 1
ATOM 891 N N . PRO A 1 110 ? 5.645 4.351 -21.182 1.00 94.00 110 PRO A N 1
ATOM 892 C CA . PRO A 1 110 ? 6.049 4.959 -22.441 1.00 94.00 110 PRO A CA 1
ATOM 893 C C . PRO A 1 110 ? 5.467 6.359 -22.645 1.00 94.00 110 PRO A C 1
ATOM 895 O O . PRO A 1 110 ? 4.297 6.602 -22.356 1.00 94.00 110 PRO A O 1
ATOM 898 N N . ASP A 1 111 ? 6.283 7.239 -23.210 1.00 93.69 111 ASP A N 1
ATOM 899 C CA . ASP A 1 111 ? 5.942 8.579 -23.686 1.00 93.69 111 ASP A CA 1
ATOM 900 C C . ASP A 1 111 ? 6.469 8.795 -25.121 1.00 93.69 111 ASP A C 1
ATOM 902 O O . ASP A 1 111 ? 7.024 7.883 -25.739 1.00 93.69 111 ASP A O 1
ATOM 906 N N . GLU A 1 112 ? 6.319 10.006 -25.662 1.00 95.12 112 GLU A N 1
ATOM 907 C CA . GLU A 1 112 ? 6.764 10.362 -27.023 1.00 95.12 112 GLU A CA 1
ATOM 908 C C . GLU A 1 112 ? 8.280 10.206 -27.247 1.00 95.12 112 GLU A C 1
ATOM 910 O O . GLU A 1 112 ? 8.743 10.143 -28.387 1.00 95.12 112 GLU A O 1
ATOM 915 N N . HIS A 1 113 ? 9.067 10.127 -26.173 1.00 93.44 113 HIS A N 1
ATOM 916 C CA . HIS A 1 113 ? 10.520 9.974 -26.219 1.00 93.44 113 HIS A CA 1
ATOM 917 C C . HIS A 1 113 ? 10.977 8.538 -25.915 1.00 93.44 113 HIS A C 1
ATOM 919 O O . HIS A 1 113 ? 12.175 8.235 -25.966 1.00 93.44 113 HIS A O 1
ATOM 925 N N . SER A 1 114 ? 10.041 7.634 -25.626 1.00 92.38 114 SER A N 1
ATOM 926 C CA . SER A 1 114 ? 10.319 6.258 -25.236 1.00 92.38 114 SER A CA 1
ATOM 927 C C . SER A 1 114 ? 10.568 5.350 -26.440 1.00 92.38 114 SER A C 1
ATOM 929 O O . SER A 1 114 ? 9.838 5.358 -27.426 1.00 92.38 114 SER A O 1
ATOM 931 N N . LYS A 1 115 ? 11.594 4.494 -26.341 1.00 92.56 115 LYS A N 1
ATOM 932 C CA . LYS A 1 115 ? 11.864 3.452 -27.353 1.00 92.56 115 LYS A CA 1
ATOM 933 C C . LYS A 1 115 ? 10.929 2.247 -27.229 1.00 92.56 115 LYS A C 1
ATOM 935 O O . LYS A 1 115 ? 10.620 1.602 -28.225 1.00 92.56 115 LYS A O 1
ATOM 940 N N . MET A 1 116 ? 10.536 1.916 -26.001 1.00 93.19 116 MET A N 1
ATOM 941 C CA . MET A 1 116 ? 9.612 0.822 -25.706 1.00 93.19 116 MET A CA 1
ATOM 942 C C . MET A 1 116 ? 8.181 1.344 -25.761 1.00 93.19 116 MET A C 1
ATOM 944 O O . MET A 1 116 ? 7.910 2.432 -25.267 1.00 93.19 116 MET A O 1
ATOM 948 N N . THR A 1 117 ? 7.269 0.553 -26.321 1.00 94.88 117 THR A N 1
ATOM 949 C CA . THR A 1 117 ? 5.866 0.945 -26.541 1.00 94.88 117 THR A CA 1
ATOM 950 C C . THR A 1 117 ? 4.896 0.400 -25.492 1.00 94.88 117 THR A C 1
ATOM 952 O O . THR A 1 117 ? 3.733 0.791 -25.475 1.00 94.88 117 THR A O 1
ATOM 955 N N . ALA A 1 118 ? 5.359 -0.481 -24.601 1.00 95.38 118 ALA A N 1
ATOM 956 C CA . ALA A 1 118 ? 4.585 -1.017 -23.484 1.00 95.38 118 ALA A CA 1
ATOM 957 C C . ALA A 1 118 ? 5.257 -0.670 -22.144 1.00 95.38 118 ALA A C 1
ATOM 959 O O . ALA A 1 118 ? 6.485 -0.547 -22.112 1.00 95.38 118 ALA A O 1
ATOM 960 N N . PRO A 1 119 ? 4.494 -0.538 -21.039 1.00 96.50 119 PRO A N 1
ATOM 961 C CA . PRO A 1 119 ? 5.072 -0.389 -19.709 1.00 96.50 119 PRO A CA 1
ATOM 962 C C . PRO A 1 119 ? 5.981 -1.562 -19.350 1.00 96.50 119 PRO A C 1
ATOM 964 O O . PRO A 1 119 ? 5.661 -2.716 -19.637 1.00 96.50 119 PRO A O 1
ATOM 967 N N . TYR A 1 120 ? 7.104 -1.269 -18.702 1.00 96.19 120 TYR A N 1
ATOM 968 C CA . TYR A 1 120 ? 8.067 -2.284 -18.281 1.00 96.19 120 TYR A CA 1
ATOM 969 C C . TYR A 1 120 ? 8.717 -1.924 -16.948 1.00 96.19 120 TYR A C 1
ATOM 971 O O . TYR A 1 120 ? 8.752 -0.759 -16.543 1.00 96.19 120 TYR A O 1
ATOM 979 N N . LEU A 1 121 ? 9.235 -2.949 -16.274 1.00 97.62 121 LEU A N 1
ATOM 980 C CA . LEU A 1 121 ? 9.951 -2.798 -15.017 1.00 97.62 121 LEU A CA 1
ATOM 981 C C . LEU A 1 121 ? 11.449 -2.631 -15.267 1.00 97.62 121 LEU A C 1
ATOM 983 O O . LEU A 1 121 ? 12.040 -3.272 -16.142 1.00 97.62 121 LEU A O 1
ATOM 987 N N . TYR A 1 122 ? 12.071 -1.777 -14.470 1.00 97.56 122 TYR A N 1
ATOM 988 C CA . TYR A 1 122 ? 13.514 -1.615 -14.428 1.00 97.56 122 TYR A CA 1
ATOM 989 C C . TYR A 1 122 ? 13.976 -1.485 -12.982 1.00 97.56 122 TYR A C 1
ATOM 991 O O . TYR A 1 122 ? 13.232 -1.029 -12.113 1.00 97.56 122 TYR A O 1
ATOM 999 N N . VAL A 1 123 ? 15.214 -1.893 -12.731 1.00 98.12 123 VAL A N 1
ATOM 1000 C CA . VAL A 1 123 ? 15.894 -1.636 -11.467 1.00 98.12 123 VAL A CA 1
ATOM 1001 C C . VAL A 1 123 ? 16.662 -0.326 -11.589 1.00 98.12 123 VAL A C 1
ATOM 1003 O O . VAL A 1 123 ? 17.348 -0.087 -12.587 1.00 98.12 123 VAL A O 1
ATOM 1006 N N . GLU A 1 124 ? 16.532 0.532 -10.587 1.00 98.12 124 GLU A N 1
ATOM 1007 C CA . GLU A 1 124 ? 17.352 1.722 -10.389 1.00 98.12 124 GLU A CA 1
ATOM 1008 C C . GLU A 1 124 ? 18.294 1.483 -9.209 1.00 98.12 124 GLU A C 1
ATOM 1010 O O . GLU A 1 124 ? 17.895 0.919 -8.192 1.00 98.12 124 GLU A O 1
ATOM 1015 N N . SER A 1 125 ? 19.555 1.875 -9.373 1.00 97.12 125 SER A N 1
ATOM 1016 C CA . SER A 1 125 ? 20.571 1.867 -8.317 1.00 97.12 125 SER A CA 1
ATOM 1017 C C . SER A 1 125 ? 21.641 2.916 -8.607 1.00 97.12 125 SER A C 1
ATOM 1019 O O . SER A 1 125 ? 21.620 3.567 -9.657 1.00 97.12 125 SER A O 1
ATOM 1021 N N . ARG A 1 126 ? 22.659 3.018 -7.745 1.00 96.19 126 ARG A N 1
ATOM 1022 C CA . ARG A 1 126 ? 23.865 3.828 -8.004 1.00 96.19 126 ARG A CA 1
ATOM 1023 C C . ARG A 1 126 ? 24.590 3.511 -9.320 1.00 96.19 126 ARG A C 1
ATOM 1025 O O . ARG A 1 126 ? 25.397 4.316 -9.770 1.00 96.19 126 ARG A O 1
ATOM 1032 N N . PHE A 1 127 ? 24.330 2.353 -9.930 1.00 96.12 127 PHE A N 1
ATOM 1033 C CA . PHE A 1 127 ? 24.921 1.947 -11.210 1.00 96.12 127 PHE A CA 1
ATOM 1034 C C . PHE A 1 127 ? 24.075 2.341 -12.431 1.00 96.12 127 PHE A C 1
ATOM 1036 O O . PHE A 1 127 ? 24.451 2.038 -13.562 1.00 96.12 127 PHE A O 1
ATOM 1043 N N . GLY A 1 128 ? 22.948 3.022 -12.219 1.00 97.00 128 GLY A N 1
ATOM 1044 C CA . GLY A 1 128 ? 22.027 3.446 -13.267 1.00 97.00 128 GLY A CA 1
ATOM 1045 C C . GLY A 1 128 ? 20.770 2.582 -13.342 1.00 97.00 128 GLY A C 1
ATOM 1046 O O . GLY A 1 128 ? 20.379 1.927 -12.372 1.00 97.00 128 GLY A O 1
ATOM 1047 N N . ARG A 1 129 ? 20.116 2.627 -14.507 1.00 97.00 129 ARG A N 1
ATOM 1048 C CA . ARG A 1 129 ? 18.829 1.973 -14.775 1.00 97.00 129 ARG A CA 1
ATOM 1049 C C . ARG A 1 129 ? 19.009 0.815 -15.737 1.00 97.00 129 ARG A C 1
ATOM 1051 O O . ARG A 1 129 ? 19.562 0.998 -16.821 1.00 97.00 129 ARG A O 1
ATOM 1058 N N . VAL A 1 130 ? 18.509 -0.355 -15.363 1.00 96.38 130 VAL A N 1
ATOM 1059 C CA . VAL A 1 130 ? 18.625 -1.577 -16.167 1.00 96.38 130 VAL A CA 1
ATOM 1060 C C . VAL A 1 130 ? 17.265 -2.273 -16.217 1.00 96.38 130 VAL A C 1
ATOM 1062 O O . VAL A 1 130 ? 16.607 -2.343 -15.179 1.00 96.38 130 VAL A O 1
ATOM 1065 N N . PRO A 1 131 ? 16.815 -2.788 -17.380 1.00 96.44 131 PRO A N 1
ATOM 1066 C CA . PRO A 1 131 ? 15.610 -3.611 -17.446 1.00 96.44 131 PRO A CA 1
ATOM 1067 C C . PRO A 1 131 ? 15.648 -4.725 -16.399 1.00 96.44 131 PRO A C 1
ATOM 1069 O O . PRO A 1 131 ? 16.685 -5.361 -16.206 1.00 96.44 131 PRO A O 1
ATOM 1072 N N . TRP A 1 132 ? 14.528 -4.953 -15.724 1.00 97.25 132 TRP A N 1
ATOM 1073 C CA . TRP A 1 132 ? 14.443 -5.928 -14.645 1.00 97.25 132 TRP A CA 1
ATOM 1074 C C . TRP A 1 132 ? 13.359 -6.956 -14.935 1.00 97.25 132 TRP A C 1
ATOM 1076 O O . TRP A 1 132 ? 12.305 -6.639 -15.489 1.00 97.25 132 TRP A O 1
ATOM 1086 N N . LYS A 1 133 ? 13.643 -8.199 -14.551 1.00 95.94 133 LYS A N 1
ATOM 1087 C CA . LYS A 1 133 ? 12.717 -9.319 -14.615 1.00 95.94 133 LYS A CA 1
ATOM 1088 C C . LYS A 1 133 ? 12.744 -10.028 -13.272 1.00 95.94 133 LYS A C 1
ATOM 1090 O O . LYS A 1 133 ? 13.818 -10.364 -12.782 1.00 95.94 133 LYS A O 1
ATOM 1095 N N . GLU A 1 134 ? 11.564 -10.253 -12.720 1.00 95.56 134 GLU A N 1
ATOM 1096 C CA . GLU A 1 134 ? 11.378 -10.968 -11.471 1.00 95.56 134 GLU A CA 1
ATOM 1097 C C . GLU A 1 134 ? 11.783 -12.438 -11.595 1.00 95.56 134 GLU A C 1
ATOM 1099 O O . GLU A 1 134 ? 11.565 -13.099 -12.616 1.00 95.56 134 GLU A O 1
ATOM 1104 N N . THR A 1 135 ? 12.350 -12.966 -10.520 1.00 96.38 135 THR A N 1
ATOM 1105 C CA . THR A 1 135 ? 12.557 -14.395 -10.313 1.00 96.38 135 THR A CA 1
ATOM 1106 C C . THR A 1 135 ? 11.379 -14.999 -9.557 1.00 96.38 135 THR A C 1
ATOM 1108 O O . THR A 1 135 ? 10.700 -14.323 -8.786 1.00 96.38 135 THR A O 1
ATOM 1111 N N . MET A 1 136 ? 11.181 -16.312 -9.696 1.00 97.38 136 MET A N 1
ATOM 1112 C CA . MET A 1 136 ? 10.169 -17.024 -8.906 1.00 97.38 136 MET A CA 1
ATOM 1113 C C . MET A 1 136 ? 10.391 -16.826 -7.402 1.00 97.38 136 MET A C 1
ATOM 1115 O O . MET A 1 136 ? 9.442 -16.593 -6.670 1.00 97.38 136 MET A O 1
ATOM 1119 N N . VAL A 1 137 ? 11.646 -16.844 -6.940 1.00 95.94 137 VAL A N 1
ATOM 1120 C CA . VAL A 1 137 ? 11.966 -16.622 -5.522 1.00 95.94 137 VAL A CA 1
ATOM 1121 C C . VAL A 1 137 ? 11.461 -15.256 -5.057 1.00 95.94 137 VAL A C 1
ATOM 1123 O O . VAL A 1 137 ? 10.813 -15.168 -4.023 1.00 95.94 137 VAL A O 1
ATOM 1126 N N . GLU A 1 138 ? 11.715 -14.193 -5.817 1.00 96.06 138 GLU A N 1
ATOM 1127 C CA . GLU A 1 138 ? 11.241 -12.839 -5.504 1.00 96.06 138 GLU A CA 1
ATOM 1128 C C . GLU A 1 138 ? 9.712 -12.742 -5.467 1.00 96.06 138 GLU A C 1
ATOM 1130 O O . GLU A 1 138 ? 9.179 -12.078 -4.580 1.00 96.06 138 GLU A O 1
ATOM 1135 N N . MET A 1 139 ? 9.017 -13.449 -6.364 1.00 96.69 139 MET A N 1
ATOM 1136 C CA . MET A 1 139 ? 7.551 -13.490 -6.391 1.00 96.69 139 MET A CA 1
ATOM 1137 C C . MET A 1 139 ? 6.934 -14.133 -5.141 1.00 96.69 139 MET A C 1
ATOM 1139 O O . MET A 1 139 ? 5.829 -13.760 -4.767 1.00 96.69 139 MET A O 1
ATOM 1143 N N . PHE A 1 140 ? 7.626 -15.084 -4.507 1.00 96.56 140 PHE A N 1
ATOM 1144 C CA . PHE A 1 140 ? 7.164 -15.767 -3.289 1.00 96.56 140 PHE A CA 1
ATOM 1145 C C . PHE A 1 140 ? 7.655 -15.110 -1.987 1.00 96.56 140 PHE A C 1
ATOM 1147 O O . PHE A 1 140 ? 7.409 -15.645 -0.909 1.00 96.56 140 PHE A O 1
ATOM 1154 N N . ASN A 1 141 ? 8.381 -13.990 -2.058 1.00 96.56 141 ASN A N 1
ATOM 1155 C CA . ASN A 1 141 ? 8.793 -13.268 -0.856 1.00 96.56 141 ASN A CA 1
ATOM 1156 C C . ASN A 1 141 ? 7.712 -12.287 -0.382 1.00 96.56 141 ASN A C 1
ATOM 1158 O O . ASN A 1 141 ? 7.065 -11.620 -1.185 1.00 96.56 141 ASN A O 1
ATOM 1162 N N . GLU A 1 142 ? 7.627 -12.143 0.940 1.00 95.38 142 GLU A N 1
ATOM 1163 C CA . GLU A 1 142 ? 6.710 -11.243 1.661 1.00 95.38 142 GLU A CA 1
ATOM 1164 C C . GLU A 1 142 ? 7.444 -10.028 2.265 1.00 95.38 142 GLU A C 1
ATOM 1166 O O . GLU A 1 142 ? 6.931 -9.338 3.142 1.00 95.38 142 GLU A O 1
ATOM 1171 N N . ASP A 1 143 ? 8.694 -9.795 1.848 1.00 96.25 143 ASP A N 1
ATOM 1172 C CA . ASP A 1 143 ? 9.579 -8.749 2.374 1.00 96.25 143 ASP A CA 1
ATOM 1173 C C . ASP A 1 143 ? 9.663 -7.515 1.461 1.00 96.25 143 ASP A C 1
ATOM 1175 O O . ASP A 1 143 ? 10.670 -6.797 1.473 1.00 96.25 143 ASP A O 1
ATOM 1179 N N . TRP A 1 144 ? 8.622 -7.263 0.659 1.00 97.88 144 TRP A N 1
ATOM 1180 C CA . TRP A 1 144 ? 8.535 -6.062 -0.167 1.00 97.88 144 TRP A CA 1
ATOM 1181 C C . TRP A 1 144 ? 8.074 -4.866 0.651 1.00 97.88 144 TRP A C 1
ATOM 1183 O O . TRP A 1 144 ? 7.238 -4.978 1.539 1.00 97.88 144 TRP A O 1
ATOM 1193 N N . MET A 1 145 ? 8.619 -3.704 0.322 1.00 97.19 145 MET A N 1
ATOM 1194 C CA . MET A 1 145 ? 8.298 -2.428 0.945 1.00 97.19 145 MET A CA 1
ATOM 1195 C C . MET A 1 145 ? 8.328 -1.313 -0.098 1.00 97.19 145 MET A C 1
ATOM 1197 O O . MET A 1 145 ? 8.903 -1.464 -1.182 1.00 97.19 145 MET A O 1
ATOM 1201 N N . PHE A 1 146 ? 7.728 -0.170 0.223 1.00 96.50 146 PHE A N 1
ATOM 1202 C CA . PHE A 1 146 ? 7.879 1.029 -0.599 1.00 96.50 146 PHE A CA 1
ATOM 1203 C C .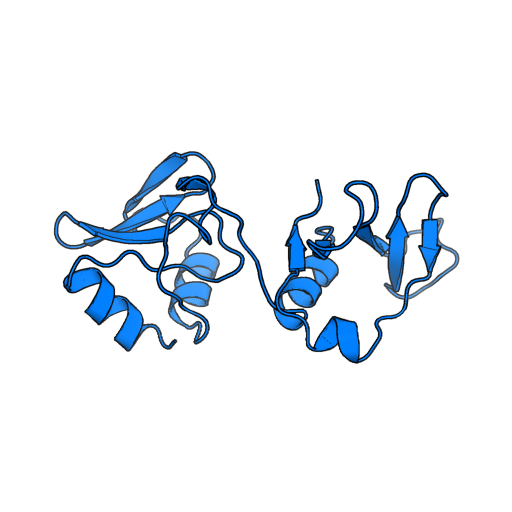 PHE A 1 146 ? 9.342 1.477 -0.633 1.00 96.50 146 PHE A C 1
ATOM 1205 O O . PHE A 1 146 ? 10.046 1.392 0.374 1.00 96.50 146 PHE A O 1
ATOM 1212 N N . ALA A 1 147 ? 9.795 1.946 -1.793 1.00 94.94 147 ALA A N 1
ATOM 1213 C CA . ALA A 1 147 ? 11.096 2.585 -1.921 1.00 94.94 147 ALA A CA 1
ATOM 1214 C C . ALA A 1 147 ? 10.940 4.110 -1.848 1.00 94.94 147 ALA A C 1
ATOM 1216 O O . ALA A 1 147 ? 10.006 4.664 -2.431 1.00 94.94 147 ALA A O 1
ATOM 1217 N N . GLU A 1 148 ? 11.861 4.759 -1.136 1.00 81.25 148 GLU A N 1
ATOM 1218 C CA . GLU A 1 148 ? 11.965 6.222 -1.041 1.00 81.25 148 GLU A CA 1
ATOM 1219 C C . GLU A 1 148 ? 12.639 6.848 -2.281 1.00 81.25 148 GLU A C 1
ATOM 1221 O O . GLU A 1 148 ? 13.438 6.175 -2.992 1.00 81.25 148 GLU A O 1
#

Radius of gyration: 17.5 Å; chains: 1; bounding box: 43×29×49 Å

Foldseek 3Di:
DALVVVVVVLVVVFWKDALQFQWTWHQDPNFIWTCHNVRDIDTLVPDPCVVVSVVRNGDPRMDTDDCARHNVNVHARWFAVVVVVVCQVVQFWKDFPPDDLQWIKGKDDDDPPDPDPHIFIWIGGPVGIDGDDDDPVRNPDRRMHTHD

Organism: NCBI:txid1076179

Secondary structure (DSSP, 8-state):
--HHHHHHHHHTT--EE-TT-SSEEEEETTEEEEE-TTS-EEEGGG-S-HHHHHHHHT-S--EE--TTT-GGGT----B-HHHHHHHHTTT--EEETTS-TT-EEEEEPP-TT-S-SS-EEEEEETTEEEE----HHHHT---EEE--

Sequence (148 aa):
MLFDKAFKLMKEGHKIKLPSWGGYWCWENDTIMMYCKDGKVLDIRETTTVDYTFSNVTSDEWILADAENTPVLGGEALFGFDEAMKYLKRGIPVRRKAWQPDVKICTQFPDEHSKMTAPYLYVESRFGRVPWKETMVEMFNEDWMFAE